Protein AF-A0A820N8D6-F1 (afdb_monomer_lite)

Radius of gyration: 13.74 Å; chains: 1; bounding box: 40×17×30 Å

Organism: NCBI:txid392033

InterPro domains:
  IPR000980 SH2 domain [PF00017] (37-65)
  IPR000980 SH2 domain [PS50001] (37-69)
  IPR036860 SH2 domain superfamily [G3DSA:3.30.505.10] (25-69)
  IPR036860 SH2 domain superfamily [SSF55550] (29-68)

Sequence (69 aa):
MHKPLLPLTREDIRQWFCLSEIPYATFRSPNGQIYPWFHGIISRSYTEQLLCSKSIGTYLIRINEKIFG

Structure (mmCIF, N/CA/C/O backbone):
data_AF-A0A820N8D6-F1
#
_entry.id   AF-A0A820N8D6-F1
#
loop_
_atom_site.group_PDB
_atom_site.id
_atom_site.type_symbol
_atom_site.label_atom_id
_atom_site.label_alt_id
_atom_site.label_comp_id
_atom_site.label_asym_id
_atom_site.label_entity_id
_atom_site.label_seq_id
_atom_site.pdbx_PDB_ins_code
_atom_site.Cartn_x
_atom_site.Cartn_y
_atom_site.Cartn_z
_atom_site.occupancy
_atom_site.B_iso_or_equiv
_atom_site.auth_seq_id
_atom_site.auth_comp_id
_atom_site.auth_asym_id
_atom_site.auth_atom_id
_atom_site.pdbx_PDB_model_num
ATOM 1 N N . MET A 1 1 ? 18.603 -12.140 -3.601 1.00 50.59 1 MET A N 1
ATOM 2 C CA . MET A 1 1 ? 18.468 -10.760 -3.085 1.00 50.59 1 MET A CA 1
ATOM 3 C C . MET A 1 1 ? 18.948 -10.737 -1.641 1.00 50.59 1 MET A C 1
ATOM 5 O O . MET A 1 1 ? 18.398 -11.470 -0.830 1.00 50.59 1 MET A O 1
ATOM 9 N N . HIS A 1 2 ? 20.007 -9.985 -1.332 1.00 48.94 2 HIS A N 1
ATOM 10 C CA . HIS A 1 2 ? 20.486 -9.820 0.045 1.00 48.94 2 HIS A CA 1
ATOM 11 C C . HIS A 1 2 ? 19.491 -8.949 0.825 1.00 48.94 2 HIS A C 1
ATOM 13 O O . HIS A 1 2 ? 19.225 -7.819 0.425 1.00 48.94 2 HIS A O 1
ATOM 19 N N . LYS A 1 3 ? 18.942 -9.470 1.930 1.00 54.34 3 LYS A N 1
ATOM 20 C CA . LYS A 1 3 ? 18.227 -8.664 2.931 1.00 54.34 3 LYS A CA 1
ATOM 21 C C . LYS A 1 3 ? 19.237 -7.663 3.523 1.00 54.34 3 LYS A C 1
ATOM 23 O O . LYS A 1 3 ? 20.241 -8.121 4.070 1.00 54.34 3 LYS A O 1
ATOM 28 N N . PRO A 1 4 ? 19.033 -6.342 3.417 1.00 53.22 4 PRO A N 1
ATOM 29 C CA . PRO A 1 4 ? 19.883 -5.367 4.084 1.00 53.22 4 PRO A CA 1
ATOM 30 C C . PRO A 1 4 ? 19.811 -5.566 5.597 1.00 53.22 4 PRO A C 1
ATOM 32 O O . PRO A 1 4 ? 18.740 -5.808 6.150 1.00 53.22 4 PRO A O 1
ATOM 35 N N . LEU A 1 5 ? 20.965 -5.453 6.250 1.00 57.81 5 LEU A N 1
ATOM 36 C CA . LEU A 1 5 ? 21.136 -5.549 7.705 1.00 57.81 5 LEU A CA 1
ATOM 37 C C . LEU A 1 5 ? 20.808 -4.227 8.432 1.00 57.81 5 LEU A C 1
ATOM 39 O O . LEU A 1 5 ? 21.006 -4.124 9.639 1.00 57.81 5 LEU A O 1
ATOM 43 N N . LEU A 1 6 ? 20.332 -3.210 7.709 1.00 61.69 6 LEU A N 1
ATOM 44 C CA . LEU A 1 6 ? 20.019 -1.881 8.238 1.00 61.69 6 LEU A CA 1
ATOM 45 C C . LEU A 1 6 ? 18.512 -1.736 8.497 1.00 61.69 6 LEU A C 1
ATOM 47 O O . LEU A 1 6 ? 17.717 -2.366 7.793 1.00 61.69 6 LEU A O 1
ATOM 51 N N . PRO A 1 7 ? 18.093 -0.903 9.472 1.00 62.50 7 PRO A N 1
ATOM 52 C CA . PRO A 1 7 ? 16.689 -0.540 9.605 1.00 62.50 7 PRO A CA 1
ATOM 53 C C . PRO A 1 7 ? 16.234 0.110 8.298 1.00 62.50 7 PRO A C 1
ATOM 55 O O . PRO A 1 7 ? 16.771 1.137 7.890 1.00 62.50 7 PRO A O 1
ATOM 58 N N . LEU A 1 8 ? 15.267 -0.515 7.633 1.00 74.56 8 LEU A N 1
ATOM 59 C CA . LEU A 1 8 ? 14.750 -0.020 6.365 1.00 74.56 8 LEU A CA 1
ATOM 60 C C . LEU A 1 8 ? 14.042 1.304 6.596 1.00 74.56 8 LEU A C 1
ATOM 62 O O . LEU A 1 8 ? 13.143 1.407 7.436 1.00 74.56 8 LEU A O 1
ATOM 66 N N . THR A 1 9 ? 14.467 2.318 5.854 1.00 85.62 9 THR A N 1
ATOM 67 C CA . THR A 1 9 ? 13.784 3.599 5.844 1.00 85.62 9 THR A CA 1
ATOM 68 C C . THR A 1 9 ? 12.593 3.537 4.897 1.00 85.62 9 THR A C 1
ATOM 70 O O . THR A 1 9 ? 12.530 2.724 3.971 1.00 85.62 9 THR A O 1
ATOM 73 N N . ARG A 1 10 ? 11.645 4.455 5.086 1.00 85.44 10 ARG A N 1
ATOM 74 C CA . ARG A 1 10 ? 10.527 4.634 4.154 1.00 85.44 10 ARG A CA 1
ATOM 75 C C . ARG A 1 10 ? 11.008 4.887 2.719 1.00 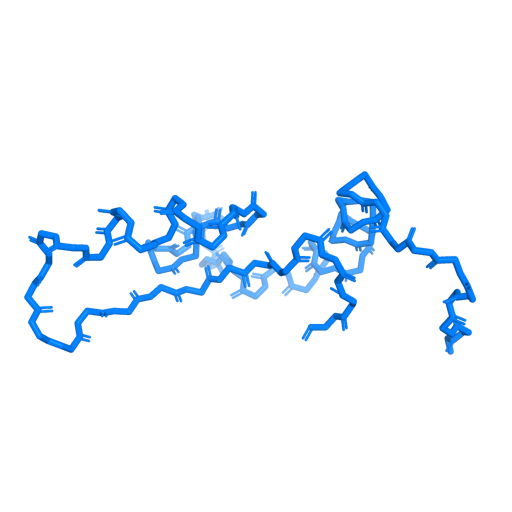85.44 10 ARG A C 1
ATOM 77 O O . ARG A 1 10 ? 10.329 4.490 1.775 1.00 85.44 10 ARG A O 1
ATOM 84 N N . GLU A 1 11 ? 12.160 5.535 2.562 1.00 87.75 11 GLU A N 1
ATOM 85 C CA . GLU A 1 11 ? 12.749 5.816 1.256 1.00 87.75 11 GLU A CA 1
ATOM 86 C C . GLU A 1 11 ? 13.302 4.551 0.593 1.00 87.75 11 GLU A C 1
ATOM 88 O O . GLU A 1 11 ? 13.049 4.331 -0.589 1.00 87.75 11 GLU A O 1
ATOM 93 N N . ASP A 1 12 ? 13.937 3.659 1.359 1.00 88.31 12 ASP A N 1
ATOM 94 C CA . ASP A 1 12 ? 14.393 2.359 0.847 1.00 88.31 12 ASP A CA 1
ATOM 95 C C . ASP A 1 12 ? 13.216 1.518 0.341 1.00 88.31 12 ASP A C 1
ATOM 97 O O . ASP A 1 12 ? 13.274 0.923 -0.738 1.00 88.31 12 ASP A O 1
ATOM 101 N N . ILE A 1 13 ? 12.109 1.511 1.092 1.00 88.06 13 ILE A N 1
ATOM 102 C CA . ILE A 1 13 ? 10.867 0.842 0.688 1.00 88.06 13 ILE A CA 1
ATOM 103 C C . ILE A 1 13 ? 10.288 1.476 -0.579 1.00 88.06 13 ILE A C 1
ATOM 105 O O . ILE A 1 13 ? 9.860 0.760 -1.485 1.00 88.06 13 ILE A O 1
ATOM 109 N N . ARG A 1 14 ? 10.290 2.811 -0.679 1.00 87.44 14 ARG A N 1
ATOM 110 C CA . ARG A 1 14 ? 9.829 3.528 -1.876 1.00 87.44 14 ARG A CA 1
ATOM 111 C C . ARG A 1 14 ? 10.663 3.159 -3.094 1.00 87.44 14 ARG A C 1
ATOM 113 O O . ARG A 1 14 ? 10.100 2.865 -4.147 1.00 87.44 14 ARG A O 1
ATOM 120 N N . GLN A 1 15 ? 11.983 3.145 -2.953 1.00 89.06 15 GLN A N 1
ATOM 121 C CA . GLN A 1 15 ? 12.891 2.792 -4.033 1.00 89.06 15 GLN A CA 1
ATOM 122 C C . GLN A 1 15 ? 12.704 1.333 -4.461 1.00 89.06 15 GLN A C 1
ATOM 124 O O . GLN A 1 15 ? 12.585 1.065 -5.656 1.00 89.06 15 GLN A O 1
ATOM 129 N N . TRP A 1 16 ? 12.593 0.401 -3.511 1.00 87.06 16 TRP A N 1
ATOM 130 C CA . TRP A 1 16 ? 12.285 -0.995 -3.818 1.00 87.06 16 TRP A CA 1
ATOM 131 C C . TRP A 1 16 ? 10.951 -1.143 -4.555 1.00 87.06 16 TRP A C 1
ATOM 133 O O . TRP A 1 16 ? 10.914 -1.812 -5.588 1.00 87.06 16 TRP A O 1
ATOM 143 N N . PHE A 1 17 ? 9.888 -0.482 -4.088 1.00 86.81 17 PHE A N 1
ATOM 144 C CA . PHE A 1 17 ? 8.579 -0.531 -4.737 1.00 86.81 17 PHE A CA 1
ATOM 145 C C . PHE A 1 17 ? 8.650 -0.017 -6.181 1.00 86.81 17 PHE A C 1
ATOM 147 O O . PHE A 1 17 ? 8.157 -0.667 -7.101 1.00 86.81 17 PHE A O 1
ATOM 154 N N . CYS A 1 18 ? 9.326 1.112 -6.403 1.00 87.12 18 CYS A N 1
ATOM 155 C CA . CYS A 1 18 ? 9.492 1.678 -7.739 1.00 87.12 18 CYS A CA 1
ATOM 156 C C . CYS A 1 18 ? 10.281 0.771 -8.690 1.00 87.12 18 CYS A C 1
ATOM 158 O O . CYS A 1 18 ? 9.931 0.671 -9.862 1.00 87.12 18 CYS A O 1
ATOM 160 N N . LEU A 1 19 ? 11.346 0.132 -8.204 1.00 87.69 19 LEU A N 1
ATOM 161 C CA . LEU A 1 19 ? 12.234 -0.678 -9.040 1.00 87.69 19 LEU A CA 1
ATOM 162 C C . LEU A 1 19 ? 11.722 -2.106 -9.252 1.00 87.69 19 LEU A C 1
ATOM 164 O O . LEU A 1 19 ? 11.967 -2.681 -10.308 1.00 87.69 19 LEU A O 1
ATOM 168 N N . SER A 1 20 ? 11.042 -2.679 -8.258 1.00 84.69 20 SER A N 1
ATOM 169 C CA . SER A 1 20 ? 10.664 -4.097 -8.255 1.00 84.69 20 SER A CA 1
ATOM 170 C C . SER A 1 20 ? 9.180 -4.307 -8.522 1.00 84.69 20 SER A C 1
ATOM 172 O O . SER A 1 20 ? 8.845 -5.126 -9.361 1.00 84.69 20 SER A O 1
ATOM 174 N N . GLU A 1 21 ? 8.290 -3.565 -7.859 1.00 84.69 21 GLU A N 1
ATOM 175 C CA . GLU A 1 21 ? 6.841 -3.827 -7.889 1.00 84.69 21 GLU A CA 1
ATOM 176 C C . GLU A 1 21 ? 6.109 -3.082 -9.016 1.00 84.69 21 GLU A C 1
ATOM 178 O O . GLU A 1 21 ? 5.197 -3.636 -9.632 1.00 84.69 21 GLU A O 1
ATOM 183 N N . ILE A 1 22 ? 6.509 -1.841 -9.340 1.00 84.25 22 ILE A N 1
ATOM 184 C CA . ILE A 1 22 ? 5.915 -1.082 -10.461 1.00 84.25 22 ILE A CA 1
ATOM 185 C C . ILE A 1 22 ? 5.956 -1.858 -11.789 1.00 84.25 22 ILE A C 1
ATOM 187 O O . ILE A 1 22 ? 4.920 -1.874 -12.459 1.00 84.25 22 ILE A O 1
ATOM 191 N N . PRO A 1 23 ? 7.067 -2.516 -12.178 1.00 85.81 23 PRO A N 1
ATOM 192 C CA . PRO A 1 23 ? 7.118 -3.305 -13.409 1.00 85.81 23 PRO A CA 1
ATOM 193 C C . PRO A 1 23 ? 6.080 -4.432 -13.481 1.00 85.81 23 PRO A C 1
ATOM 195 O O . PRO A 1 23 ? 5.587 -4.723 -14.567 1.00 85.81 23 PRO A O 1
ATOM 198 N N . TYR A 1 24 ? 5.716 -5.042 -12.347 1.00 85.88 24 TYR A N 1
ATOM 199 C CA . TYR A 1 24 ? 4.689 -6.090 -12.312 1.00 85.88 24 TYR A CA 1
ATOM 200 C C . TYR A 1 24 ? 3.262 -5.533 -12.360 1.00 85.88 24 TYR A C 1
ATOM 202 O O . TYR A 1 24 ? 2.333 -6.276 -12.665 1.00 85.88 24 TYR A O 1
ATOM 210 N N . ALA A 1 25 ? 3.080 -4.240 -12.060 1.00 85.88 25 ALA A N 1
ATOM 211 C CA . ALA A 1 25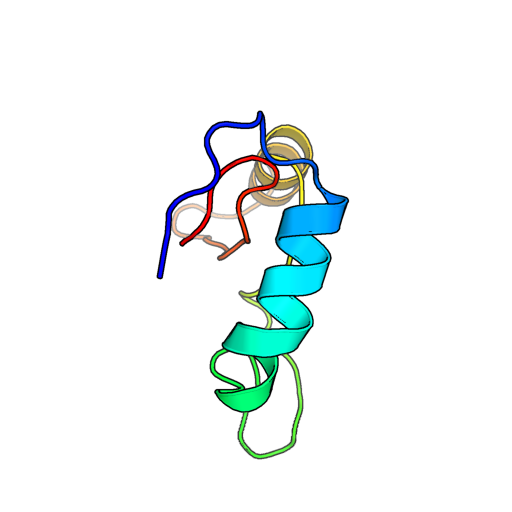 ? 1.819 -3.504 -12.167 1.00 85.88 25 ALA A CA 1
ATOM 212 C C . ALA A 1 25 ? 0.600 -4.181 -11.499 1.00 85.88 25 ALA A C 1
ATOM 214 O O . ALA A 1 25 ? -0.540 -3.904 -11.861 1.00 85.88 25 ALA A O 1
ATOM 215 N N . THR A 1 26 ? 0.816 -5.023 -10.484 1.00 86.56 26 THR A N 1
ATOM 216 C CA . THR A 1 26 ? -0.224 -5.838 -9.818 1.00 86.56 26 THR A CA 1
ATOM 217 C C . THR A 1 26 ? -1.308 -5.005 -9.129 1.00 86.56 26 THR A C 1
ATOM 219 O O . THR A 1 26 ? -2.433 -5.457 -8.931 1.00 86.56 26 THR A O 1
ATOM 222 N N . PHE A 1 27 ? -0.978 -3.763 -8.786 1.00 89.75 27 PHE A N 1
ATOM 223 C CA . PHE A 1 27 ? -1.867 -2.786 -8.166 1.00 89.75 27 PHE A CA 1
ATOM 224 C C . PHE A 1 27 ? -2.638 -1.925 -9.179 1.00 89.75 27 PHE A C 1
ATOM 226 O O . PHE A 1 27 ? -3.385 -1.033 -8.768 1.00 89.75 27 PHE A O 1
ATOM 233 N N . ARG A 1 28 ? -2.459 -2.154 -10.488 1.00 92.75 28 ARG A N 1
ATOM 234 C CA . ARG A 1 28 ? -3.163 -1.439 -11.556 1.00 92.75 28 ARG A CA 1
ATOM 235 C C . ARG A 1 28 ? -4.039 -2.380 -12.375 1.00 92.75 28 ARG A C 1
ATOM 237 O O . ARG A 1 28 ? -3.691 -3.530 -12.621 1.00 92.75 28 ARG A O 1
ATOM 244 N N . SER A 1 29 ? -5.173 -1.876 -12.836 1.00 90.62 29 SER A N 1
ATOM 245 C CA . SER A 1 29 ? -5.978 -2.532 -13.862 1.00 90.62 29 SER A CA 1
ATOM 246 C C . SER A 1 29 ? -5.322 -2.410 -15.245 1.00 90.62 29 SER A C 1
ATOM 248 O O . SER A 1 29 ? -4.433 -1.577 -15.439 1.00 90.62 29 SER A O 1
ATOM 250 N N . PRO A 1 30 ? -5.774 -3.188 -16.250 1.00 88.94 30 PRO A N 1
ATOM 251 C CA . PRO A 1 30 ? -5.210 -3.146 -17.605 1.00 88.94 30 PRO A CA 1
ATOM 252 C C . PRO A 1 30 ? -5.247 -1.762 -18.278 1.00 88.94 30 PRO A C 1
ATOM 254 O O . PRO A 1 30 ? -4.454 -1.485 -19.169 1.00 88.94 30 PRO A O 1
ATOM 257 N N . ASN A 1 31 ? -6.146 -0.876 -17.840 1.00 91.06 31 ASN A N 1
ATOM 258 C CA . ASN A 1 31 ? -6.244 0.516 -18.295 1.00 91.06 31 ASN A CA 1
ATOM 259 C C . ASN A 1 31 ? -5.314 1.488 -17.528 1.00 91.06 31 ASN A C 1
ATOM 261 O O . ASN A 1 31 ? -5.405 2.699 -17.716 1.00 91.06 31 ASN A O 1
ATOM 265 N N . GLY A 1 32 ? -4.461 0.984 -16.632 1.00 88.00 32 GLY A N 1
ATOM 266 C CA . GLY A 1 32 ? -3.508 1.771 -15.850 1.00 88.00 32 GLY A CA 1
ATOM 267 C C . GLY A 1 32 ? -4.073 2.439 -14.593 1.00 88.00 32 GLY A C 1
ATOM 268 O O . GLY A 1 32 ? -3.313 3.101 -13.884 1.00 88.00 32 GLY A O 1
ATOM 269 N N . GLN A 1 33 ? -5.362 2.271 -14.280 1.00 93.06 33 GLN A N 1
ATOM 270 C CA . GLN A 1 33 ? -5.944 2.802 -13.043 1.00 93.06 33 GLN A CA 1
ATOM 271 C C . GLN A 1 33 ? -5.476 1.992 -11.834 1.00 93.06 33 GLN A C 1
ATOM 273 O O . GLN A 1 33 ? -5.369 0.773 -11.897 1.00 93.06 33 GLN A O 1
ATOM 278 N N . ILE A 1 34 ? -5.198 2.664 -10.720 1.00 92.81 34 ILE A N 1
ATOM 279 C CA . ILE A 1 34 ? -4.859 1.988 -9.465 1.00 92.81 34 ILE A CA 1
ATOM 280 C C . ILE A 1 34 ? -6.138 1.397 -8.872 1.00 92.81 34 ILE A C 1
ATOM 282 O O . ILE A 1 34 ? -7.163 2.080 -8.811 1.00 92.81 34 ILE A O 1
ATOM 286 N N . TYR A 1 35 ? -6.086 0.142 -8.425 1.00 93.81 35 TYR A N 1
ATOM 287 C CA . TYR A 1 35 ? -7.236 -0.472 -7.773 1.00 93.81 35 TYR A CA 1
ATOM 288 C C . TYR A 1 35 ? -7.595 0.264 -6.474 1.00 93.81 35 TYR A C 1
ATOM 290 O O . TYR A 1 35 ? -6.704 0.606 -5.697 1.00 93.81 35 TYR A O 1
ATOM 298 N N . PRO A 1 36 ? -8.892 0.447 -6.171 1.00 92.19 36 PRO A N 1
ATOM 299 C CA . PRO A 1 36 ? -9.337 1.245 -5.026 1.00 92.19 36 PRO A CA 1
ATOM 300 C C . PRO A 1 36 ? -8.960 0.636 -3.671 1.00 92.19 36 PRO A C 1
ATOM 302 O O . PRO A 1 36 ? -8.959 1.337 -2.668 1.00 92.19 36 PRO A O 1
ATOM 305 N N . TRP A 1 37 ? -8.643 -0.660 -3.634 1.00 93.44 37 TRP A N 1
ATOM 306 C CA . TRP A 1 37 ? -8.159 -1.341 -2.438 1.00 93.44 37 TRP A CA 1
ATOM 307 C C . TRP A 1 37 ? -6.654 -1.151 -2.210 1.00 93.44 37 TRP A C 1
ATOM 309 O O . TRP A 1 37 ? -6.164 -1.552 -1.160 1.00 93.44 37 TRP A O 1
ATOM 319 N N . PHE A 1 38 ? -5.897 -0.570 -3.148 1.00 94.56 38 PHE A N 1
ATOM 320 C CA . PHE A 1 38 ? -4.459 -0.353 -3.002 1.00 94.56 38 PHE A CA 1
ATOM 321 C C . PHE A 1 38 ? -4.146 1.093 -2.615 1.00 94.56 38 PHE A C 1
ATOM 323 O O . PHE A 1 38 ? -4.448 2.027 -3.353 1.00 94.56 38 PHE A O 1
ATOM 330 N N . HIS A 1 39 ? -3.476 1.274 -1.477 1.00 93.31 39 HIS A N 1
ATOM 331 C CA . HIS A 1 39 ? -3.179 2.602 -0.926 1.00 93.31 39 HIS A CA 1
ATOM 332 C C . HIS A 1 39 ? -1.683 2.952 -0.910 1.00 93.31 39 HIS A C 1
ATOM 334 O O . HIS A 1 39 ? -1.301 4.015 -0.424 1.00 93.31 39 HIS A O 1
ATOM 340 N N . GLY A 1 40 ? -0.819 2.088 -1.447 1.00 91.38 40 GLY A N 1
ATOM 341 C CA . GLY A 1 40 ? 0.623 2.330 -1.489 1.00 91.38 40 GLY A CA 1
ATOM 342 C C . GLY A 1 40 ? 1.282 2.332 -0.105 1.00 91.38 40 GLY A C 1
ATOM 343 O O . GLY A 1 40 ? 0.915 1.555 0.779 1.00 91.38 40 GLY A O 1
ATOM 344 N N . ILE A 1 41 ? 2.303 3.176 0.068 1.00 91.19 41 ILE A N 1
ATOM 345 C CA . ILE A 1 41 ? 3.099 3.265 1.301 1.00 91.19 41 ILE A CA 1
ATOM 346 C C . ILE A 1 41 ? 2.401 4.216 2.280 1.00 91.19 41 ILE A C 1
ATOM 348 O O . ILE A 1 41 ? 2.600 5.432 2.234 1.00 91.19 41 ILE A O 1
ATOM 352 N N . ILE A 1 42 ? 1.582 3.652 3.167 1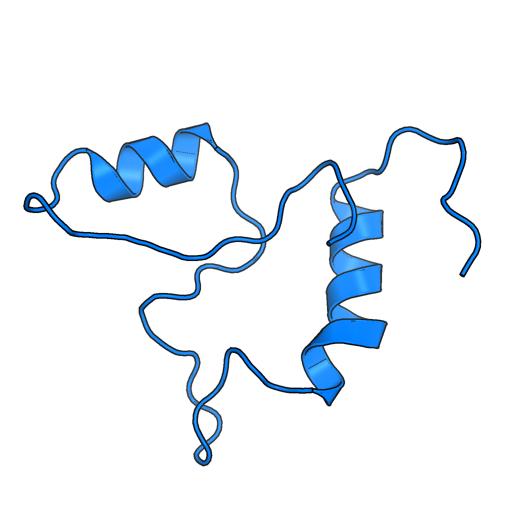.00 91.44 42 ILE A N 1
ATOM 353 C CA . ILE A 1 42 ? 0.904 4.383 4.242 1.00 91.44 42 ILE A CA 1
ATOM 354 C C . ILE A 1 42 ? 1.199 3.774 5.610 1.00 91.44 42 ILE A C 1
ATOM 356 O O . ILE A 1 42 ? 1.434 2.566 5.746 1.00 91.44 42 ILE A O 1
ATOM 360 N N . SER A 1 43 ? 1.137 4.620 6.638 1.00 90.88 43 SER A N 1
ATOM 361 C CA . SER A 1 43 ? 1.355 4.187 8.011 1.00 90.88 43 SER A CA 1
ATOM 362 C C . SER A 1 43 ? 0.215 3.317 8.522 1.00 90.88 43 SER A C 1
ATOM 364 O O . SER A 1 43 ? -0.929 3.368 8.053 1.00 90.88 43 SER A O 1
ATOM 366 N N . ARG A 1 44 ? 0.530 2.514 9.541 1.00 90.56 44 ARG A N 1
ATOM 367 C CA . ARG A 1 44 ? -0.469 1.705 10.240 1.00 90.56 44 ARG A CA 1
ATOM 368 C C . ARG A 1 44 ? -1.565 2.577 10.859 1.00 90.56 44 ARG A C 1
ATOM 370 O O . ARG A 1 44 ? -2.734 2.265 10.679 1.00 90.56 44 ARG A O 1
ATOM 377 N N . SER A 1 45 ? -1.201 3.673 11.524 1.00 93.75 45 SER A N 1
ATOM 378 C CA . SER A 1 45 ? -2.178 4.571 12.152 1.00 93.75 45 SER A CA 1
ATOM 379 C C . SER A 1 45 ? -3.116 5.208 11.127 1.00 93.75 45 SER A C 1
ATOM 381 O O . SER A 1 45 ? -4.320 5.261 11.352 1.00 93.75 45 SER A O 1
ATOM 383 N N . TYR A 1 46 ? -2.595 5.623 9.968 1.00 93.50 46 TYR A N 1
ATOM 384 C CA . TYR A 1 46 ? -3.425 6.161 8.890 1.00 93.50 46 TYR A CA 1
ATOM 385 C C . TYR A 1 46 ? -4.349 5.090 8.293 1.00 93.50 46 TYR A C 1
ATOM 387 O O . TYR A 1 46 ? -5.513 5.354 8.012 1.00 93.50 46 TYR A O 1
ATOM 395 N N . THR A 1 47 ? -3.865 3.852 8.171 1.00 94.25 47 THR A N 1
ATOM 396 C CA . THR A 1 47 ? -4.681 2.703 7.743 1.00 94.25 47 THR A CA 1
ATOM 397 C C . THR A 1 47 ? -5.843 2.443 8.701 1.00 94.25 47 THR A C 1
ATOM 399 O O . THR A 1 47 ? -6.980 2.282 8.266 1.00 94.25 47 THR A O 1
ATOM 402 N N . GLU A 1 48 ? -5.571 2.430 10.006 1.00 94.00 48 GLU A N 1
ATOM 403 C CA . GLU A 1 48 ? -6.593 2.245 11.040 1.00 94.00 48 GLU A CA 1
ATOM 404 C C . GLU A 1 48 ? -7.621 3.386 11.002 1.00 94.00 48 GLU A C 1
ATOM 406 O O . GLU A 1 48 ? -8.820 3.126 11.058 1.00 94.00 48 GLU A O 1
ATOM 411 N N . GLN A 1 49 ? -7.182 4.633 10.796 1.00 95.31 49 GLN A N 1
ATOM 412 C CA . GLN A 1 49 ? -8.082 5.776 10.598 1.00 95.31 49 GLN A CA 1
ATOM 413 C C . GLN A 1 49 ? -8.972 5.625 9.355 1.00 95.31 49 GLN A C 1
ATOM 415 O O . GLN A 1 49 ? -10.165 5.913 9.430 1.00 95.31 49 GLN A O 1
ATOM 420 N N . LEU A 1 50 ? -8.427 5.144 8.230 1.00 94.06 50 LEU A N 1
ATOM 421 C CA . LEU A 1 50 ? -9.195 4.910 7.001 1.00 94.06 50 LEU A CA 1
ATOM 422 C C . LEU A 1 50 ? -10.271 3.830 7.170 1.00 94.06 50 LEU A C 1
ATOM 424 O O . LEU A 1 50 ? -11.329 3.937 6.550 1.00 94.06 50 LEU A O 1
ATOM 428 N N . LEU A 1 51 ? -10.004 2.803 7.983 1.00 95.00 51 LEU A N 1
ATOM 429 C CA . LEU A 1 51 ? -10.918 1.682 8.221 1.00 95.00 51 LEU A CA 1
ATOM 430 C C . LEU A 1 51 ? -11.907 1.931 9.369 1.00 95.00 51 LEU A C 1
ATOM 432 O O . LEU A 1 51 ? -12.967 1.315 9.385 1.00 95.00 51 LEU A O 1
ATOM 436 N N . CYS A 1 52 ? -11.599 2.844 10.295 1.00 94.25 52 CYS A N 1
ATOM 437 C CA . CYS A 1 52 ? -12.387 3.100 11.507 1.00 94.25 52 CYS A CA 1
ATOM 438 C C . CYS A 1 52 ? -13.871 3.408 11.228 1.00 94.25 52 CYS A C 1
ATOM 440 O O . CYS A 1 52 ? -14.748 2.992 11.977 1.00 94.25 52 CYS A O 1
ATOM 442 N N . SER A 1 53 ? -14.165 4.103 10.127 1.00 91.25 53 SER A N 1
ATOM 443 C CA . SER A 1 53 ? -15.527 4.496 9.733 1.00 91.25 53 SER A CA 1
ATOM 444 C C . SER A 1 53 ? -16.133 3.625 8.628 1.00 91.25 53 SER A C 1
ATOM 446 O O . SER A 1 53 ? -17.131 4.008 8.013 1.00 91.25 53 SER A O 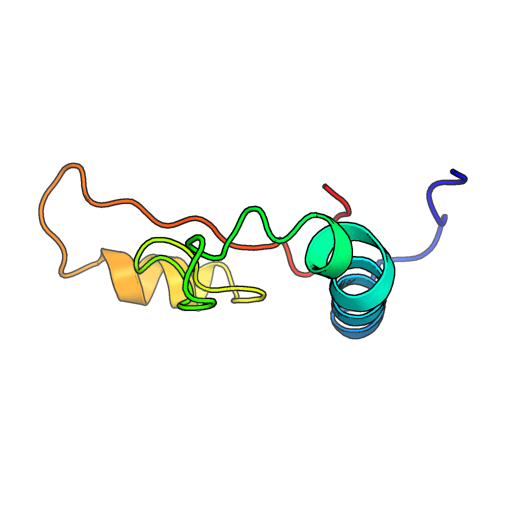1
ATOM 448 N N . LYS A 1 54 ? -15.524 2.475 8.320 1.00 93.69 54 LYS A N 1
ATOM 449 C CA . LYS A 1 54 ? -15.952 1.602 7.222 1.00 93.69 54 LYS A CA 1
ATOM 450 C C . LYS A 1 54 ? -16.767 0.419 7.724 1.00 93.69 54 LYS A C 1
ATOM 452 O O . LYS A 1 54 ? -16.667 0.005 8.874 1.00 93.69 54 LYS A O 1
ATOM 457 N N . SER A 1 55 ? -17.595 -0.127 6.838 1.00 95.06 55 SER A N 1
ATOM 458 C CA . SER A 1 55 ? -18.397 -1.307 7.142 1.00 95.06 55 SER A CA 1
ATOM 459 C C . SER A 1 55 ? -17.512 -2.521 7.410 1.00 95.06 55 SER A C 1
ATOM 461 O O . SER A 1 55 ? -16.415 -2.654 6.856 1.00 95.06 55 SER A O 1
ATOM 463 N N . ILE A 1 56 ? -18.028 -3.445 8.218 1.00 93.81 56 ILE A N 1
ATOM 464 C CA . ILE A 1 56 ? -17.400 -4.744 8.470 1.00 93.81 56 ILE A CA 1
ATOM 465 C C . ILE A 1 56 ? -17.115 -5.443 7.131 1.00 93.81 56 ILE A C 1
ATOM 467 O O . ILE A 1 56 ? -17.930 -5.395 6.211 1.00 93.81 56 ILE A O 1
ATOM 471 N N . GLY A 1 57 ? -15.938 -6.061 7.021 1.00 92.88 57 GLY A N 1
ATOM 472 C CA . GLY A 1 57 ? -15.459 -6.693 5.787 1.00 92.88 57 GLY A CA 1
ATOM 473 C C . GLY A 1 57 ? -14.722 -5.748 4.833 1.00 92.88 57 GLY A C 1
ATOM 474 O O . GLY A 1 57 ? -14.141 -6.217 3.857 1.00 92.88 57 GLY A O 1
ATOM 475 N N . THR A 1 58 ? -14.680 -4.440 5.117 1.00 94.75 58 THR A N 1
ATOM 476 C CA . THR A 1 58 ? -13.821 -3.514 4.366 1.00 94.75 58 THR A CA 1
ATOM 477 C C . THR A 1 58 ? -12.354 -3.815 4.648 1.00 94.75 58 THR A C 1
ATOM 479 O O . THR A 1 58 ? -11.944 -3.937 5.801 1.00 94.75 58 THR A O 1
ATOM 482 N N . TYR A 1 59 ? -11.556 -3.888 3.588 1.00 94.25 59 TYR A N 1
ATOM 483 C CA . TYR A 1 59 ? -10.116 -4.096 3.659 1.00 94.25 59 TYR A CA 1
ATOM 484 C C . TYR A 1 59 ? -9.388 -3.147 2.707 1.00 94.25 59 TYR A C 1
ATOM 486 O O . TYR A 1 59 ? -9.981 -2.578 1.791 1.00 94.25 59 TYR A O 1
ATOM 494 N N . LEU A 1 60 ? -8.083 -3.005 2.924 1.00 94.56 60 LEU A N 1
ATOM 495 C CA . LEU A 1 60 ? -7.170 -2.365 1.989 1.00 94.56 60 LEU A CA 1
ATOM 496 C C . LEU A 1 60 ? -5.806 -3.057 2.028 1.00 94.56 60 LEU A C 1
ATOM 498 O O . LEU A 1 60 ? -5.440 -3.673 3.030 1.00 94.56 60 LEU A O 1
ATOM 502 N N . ILE A 1 61 ? -5.052 -2.936 0.942 1.00 93.75 61 ILE A N 1
ATOM 503 C CA . ILE A 1 61 ? -3.679 -3.409 0.798 1.00 93.75 61 ILE A CA 1
ATOM 504 C C . ILE A 1 61 ? -2.750 -2.194 0.808 1.00 93.75 61 ILE A C 1
ATOM 506 O O . ILE A 1 61 ? -2.977 -1.193 0.121 1.00 93.75 61 ILE A O 1
ATOM 510 N N . ARG A 1 62 ? -1.685 -2.299 1.602 1.00 92.38 62 ARG A N 1
ATOM 511 C CA . ARG A 1 62 ? -0.647 -1.279 1.759 1.00 92.38 62 ARG A CA 1
ATOM 512 C C . ARG A 1 62 ? 0.729 -1.923 1.731 1.00 92.38 62 ARG A C 1
ATOM 514 O O . ARG A 1 62 ? 0.869 -3.100 2.051 1.00 92.38 62 ARG A O 1
ATOM 521 N N . ILE A 1 63 ? 1.739 -1.111 1.464 1.00 89.31 63 ILE A N 1
ATOM 522 C CA . ILE A 1 63 ? 3.141 -1.494 1.612 1.00 89.31 63 ILE A CA 1
ATOM 523 C C . ILE A 1 63 ? 3.599 -1.124 3.020 1.00 89.31 63 ILE A C 1
ATOM 525 O O . ILE A 1 63 ? 3.255 -0.062 3.550 1.00 89.31 63 ILE A O 1
ATOM 529 N N . ASN A 1 64 ? 4.367 -2.010 3.647 1.00 83.88 64 ASN A N 1
ATOM 530 C CA . ASN A 1 64 ? 4.926 -1.750 4.962 1.00 83.88 64 ASN A CA 1
ATOM 531 C C . ASN A 1 64 ? 6.096 -0.759 4.876 1.00 83.88 64 ASN A C 1
ATOM 533 O O . ASN A 1 64 ? 7.040 -0.978 4.134 1.00 83.88 64 ASN A O 1
ATOM 537 N N . GLU A 1 65 ? 6.074 0.302 5.685 1.00 81.56 65 GLU A N 1
ATOM 538 C CA . GLU A 1 65 ? 7.132 1.324 5.720 1.00 81.56 65 GLU A CA 1
ATOM 539 C C . GLU A 1 65 ? 8.479 0.831 6.285 1.00 81.56 65 GLU A C 1
ATOM 541 O O . GLU A 1 65 ? 9.445 1.587 6.249 1.00 81.56 65 GLU A O 1
ATOM 546 N N . LYS A 1 66 ? 8.550 -0.385 6.850 1.00 75.88 66 LYS A N 1
ATOM 547 C CA . LYS A 1 66 ? 9.716 -0.866 7.622 1.00 75.88 66 LYS A CA 1
ATOM 548 C C . LYS A 1 66 ? 10.235 -2.254 7.231 1.00 75.88 66 LYS A C 1
ATOM 550 O O . LYS A 1 66 ? 11.200 -2.722 7.831 1.00 75.88 66 LYS A O 1
ATOM 555 N N . ILE A 1 67 ? 9.582 -2.955 6.304 1.00 75.19 67 ILE A N 1
ATOM 556 C CA . ILE A 1 67 ? 9.910 -4.343 5.931 1.00 75.19 67 ILE A CA 1
ATOM 557 C C . ILE A 1 67 ? 9.719 -4.502 4.418 1.00 75.19 67 ILE A C 1
ATOM 559 O O . ILE A 1 67 ? 8.790 -3.918 3.871 1.00 75.19 67 ILE A O 1
ATOM 563 N N . PHE A 1 68 ? 10.581 -5.283 3.759 1.00 69.00 68 PHE A N 1
ATOM 564 C CA . PHE A 1 68 ? 10.375 -5.716 2.371 1.00 69.00 68 PHE A CA 1
ATOM 565 C C . PHE A 1 68 ? 9.379 -6.873 2.268 1.00 69.00 68 PHE A C 1
ATOM 567 O O . PHE A 1 68 ? 9.459 -7.810 3.069 1.00 69.00 68 PHE A O 1
ATOM 574 N N . GLY A 1 69 ? 8.565 -6.856 1.210 1.00 59.06 69 GLY A N 1
ATOM 575 C CA . GLY A 1 69 ? 7.496 -7.833 0.971 1.00 59.06 69 GLY A CA 1
ATOM 576 C C . GLY A 1 69 ? 6.261 -7.558 1.816 1.00 59.06 69 GLY A C 1
ATOM 577 O O . GLY A 1 69 ? 5.551 -8.543 2.104 1.00 59.06 69 GLY A O 1
#

Secondary structure (DSSP, 8-state):
-PPPSSPPPHHHHHHHIIIIIGGG-TTB-TTSPBPTTEEEE--HHHHHHHHHTSPTT---EEE-TTS--

Foldseek 3Di:
DDDDPDFQALVNQVVCCVVPVVVVVPQADPVGHGDPQEDEADDPVVLCVVCVPPDPPDHHDYGYRGDDD

pLDDT: mean 85.45, std 11.94, range [48.94, 95.31]

=== Feature glossary ===
Legend for the data blocks above and below:

— What the protein is —

Sequence gives the chain of amino acids in standard one-letter code (A=alanine, C=cysteine, …, Y=tyrosine), read N→C. It is the only feature that is directly encoded by the gene; all structural features are derived from the folded form of this sequence.

The annotation block draws on four external resources. InterPro: which protein families and domains the sequence belongs to. GO: standardized terms for what the protein does, what process it participates in, and where in the cell it acts. CATH: which structural fold it has in the CATH hierarchy. Organism: the species of origin.

— Where its atoms are —

Atomic coordinates in PDBx/mmCIF format — the same representation the Protein Data Bank distributes. Each line of the _atom_site loop places one backbone atom in Cartesian space (units: ångströms, origin: arbitrary).

Six rendered views show the 3D structure from the faces of a cube — i.e. along ±x, ±y, ±z. Rendering representation is drawn randomly per protein from cartoon (secondary-structure ribbons), sticks (backbone bonds), or molecular surface; coloring is either N→C rainbow (blue at the N-terminus through red at the C-terminus) or one color per chain.

— Local backbone conformation —

DSSP 8-state secondary structure assigns each residue one of H (α-helix), G (3₁₀-helix), I (π-helix), E (extended β-strand), B (isolated β-bridge), T (hydrogen-bonded turn), S (bend), or '-' (coil). The assignment is computed from backbone hydrogen-bond geometry via the Kabsch–Sander algorithm.

P-SEA three-state annotation labels each residue as helix, strand, or coil based purely on the geometry of the Cα trace. It serves as a fallback when the full backbone (and thus DSSP) is unavailable.

φ (phi) and ψ (psi) are the two rotatable backbone dihedrals per residue: φ is the C(i-1)–N–Cα–C torsion, ψ is the N–Cα–C–N(i+1) torsion, both in degrees on (−180°, 180°]. α-helical residues cluster near (−60°, −45°); β-strand residues near (−120°, +130°). A Ramachandran plot is simply a scatter of (φ, ψ) for every residue.

— Global shape and packing —

Radius of gyration (Rg) is the root-mean-square distance of Cα atoms from their centroid — a single number for overall size and compactness. A globular domain of N residues has Rg ≈ 2.2·N^0.38 Å; an extended or disordered chain has a much larger Rg. The Cα contact count is the number of residue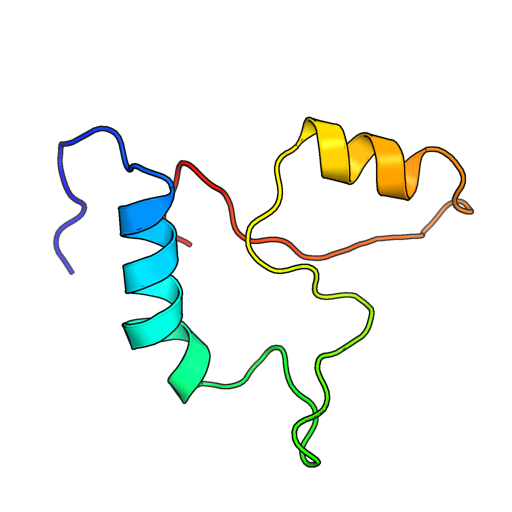 pairs whose Cα atoms are within 8 Å and are more than four positions apart in sequence — a standard proxy for tertiary packing density. The bounding box is the smallest axis-aligned box enclosing all Cα atoms.

Accessible surface area quantifies burial. A residue with SASA near zero is packed into the hydrophobic core; one with SASA >100 Å² sits on the surface. Computed here via the Shrake–Rupley numerical algorithm with a 1.4 Å probe.

The contact map is a binary N×N matrix image: pixel (i, j) is dark where Cα_i and Cα_j are within 8 Å and |i−j|>4. Because the |i−j|>4 filter removes local helical contacts, off-diagonal stripes parallel to the main diagonal indicate parallel β-sheets; stripes perpendicular to it indicate antiparallel β-sheets. The Ramachandran plot scatters every residue's (φ, ψ) pair against the sterically allowed regions. The PAE heatmap renders the predicted-aligned-error matrix.

— Structural neighborhood —

A 3Di character summarizes, for each residue, the relative orientation of the Cα frame of its nearest spatial neighbor. Because it encodes fold topology rather than chemistry, 3Di alignments detect remote structural similarity that sequence alignment misses.

Structural nearest neighbors (via Foldseek easy-search vs the PDB). Reported per hit: target PDB id, E-value, and alignment TM-score. A TM-score above ~0.5 is the conventional threshold for 'same fold'.

— Confidence and disorder —

For AlphaFold models, the B-factor field carries pLDDT — the model's own estimate of local accuracy on a 0–100 scale. Regions with pLDDT<50 should be treated as essentially unmodeled; they often correspond to intrinsically disordered segments.

B-factor (Debye–Waller factor) reflects atomic displacement in the crystal lattice. It is an experimental observable (units Å²), not a prediction; low values mean the atom is pinned down, high values mean it moves or is heterogeneous across the crystal.

Predicted Aligned Error (PAE) is an AlphaFold confidence matrix: entry (i, j) is the expected error in the position of residue j, in ångströms, when the prediction is superimposed on the true structure at residue i. Low PAE within a block of residues means that block is internally rigid and well-predicted; high PAE between two blocks means their relative placement is uncertain even if e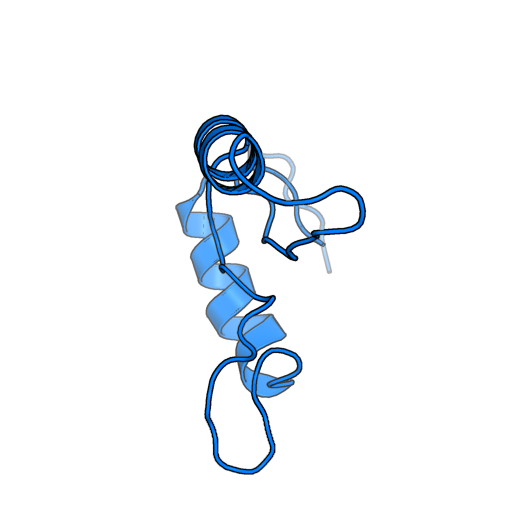ach block individually is confident.